Protein AF-A0A524H9X7-F1 (afdb_monomer_lite)

Foldseek 3Di:
DDDDDDDPPPPPPDPDPDPCVVVVVVVVVVVPPDDDPVVVVVVVVVVVVVVVVVCVVVVVVVVVVVVCCCVPVVD

Secondary structure (DSSP, 8-state):
-------------------HHHHHHHHHHTTS-PPPHHHHHHHHHHHHHHHHHHHHHHHHHHHHHHHHHHHHH--

Sequence (75 aa):
MSKSNNKPLANKSATAARPSFFGNIIAELKKVTWPTRDEIRRLTIMVLVVAFTVGLVLGALDYGLSFLVDTFLLD

pLDDT: mean 80.38, std 13.93, range [49.41, 98.0]

Radius of gyration: 33.9 Å; chains: 1; bounding box: 64×35×100 Å

Structure (mmCIF, N/CA/C/O backbone):
data_AF-A0A524H9X7-F1
#
_entry.id   AF-A0A524H9X7-F1
#
loop_
_atom_site.group_PDB
_atom_site.id
_atom_site.type_symbol
_atom_site.label_atom_id
_atom_site.label_alt_id
_atom_site.label_comp_id
_atom_site.label_asym_id
_atom_site.label_entity_id
_atom_site.label_seq_id
_atom_site.pdbx_PDB_ins_code
_atom_site.Cartn_x
_atom_site.Cartn_y
_atom_site.Cartn_z
_atom_site.occupancy
_atom_site.B_iso_or_equiv
_atom_site.auth_seq_id
_atom_site.auth_comp_id
_atom_site.auth_asym_id
_atom_site.auth_atom_id
_atom_site.pdbx_PDB_model_num
ATOM 1 N N . MET A 1 1 ? -33.791 16.977 71.470 1.00 49.41 1 MET A N 1
ATOM 2 C CA . MET A 1 1 ? -34.343 16.725 70.123 1.00 49.41 1 MET A CA 1
ATOM 3 C C . MET A 1 1 ? -33.422 17.384 69.093 1.00 49.41 1 MET A C 1
ATOM 5 O O . MET A 1 1 ? -33.249 18.589 69.152 1.00 49.41 1 MET A O 1
ATOM 9 N N . SER A 1 2 ? -32.770 16.560 68.265 1.00 49.66 2 SER A N 1
ATOM 10 C CA . SER A 1 2 ? -32.045 16.810 66.999 1.00 49.66 2 SER A CA 1
ATOM 11 C C . SER A 1 2 ? -31.139 18.048 66.805 1.00 49.66 2 SER A C 1
ATOM 13 O O . SER A 1 2 ? -31.603 19.159 66.574 1.00 49.66 2 SER A O 1
ATOM 15 N N . LYS A 1 3 ? -29.817 17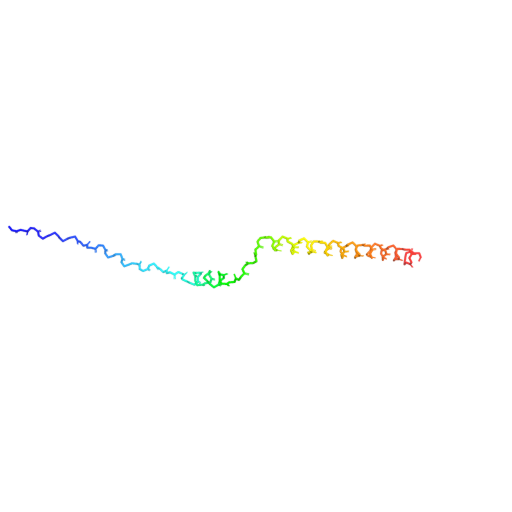.811 66.750 1.00 56.00 3 LYS A N 1
ATOM 16 C CA . LYS A 1 3 ? -28.840 18.705 66.102 1.00 56.00 3 LYS A CA 1
ATOM 17 C C . LYS A 1 3 ? -29.046 18.652 64.580 1.00 56.00 3 LYS A C 1
ATOM 19 O O . LYS A 1 3 ? -28.848 17.597 63.982 1.00 56.00 3 LYS A O 1
ATOM 24 N N . SER A 1 4 ? -29.379 19.783 63.957 1.00 64.44 4 SER A N 1
ATOM 25 C CA . SER A 1 4 ? -29.377 19.938 62.495 1.00 64.44 4 SER A CA 1
ATOM 26 C C . SER A 1 4 ? -27.944 19.850 61.964 1.00 64.44 4 SER A C 1
ATOM 28 O O . SER A 1 4 ? -27.114 20.717 62.237 1.00 64.44 4 SER A O 1
ATOM 30 N N . ASN A 1 5 ? -27.634 18.768 61.250 1.00 67.75 5 ASN A N 1
ATOM 31 C CA . ASN A 1 5 ? -26.333 18.516 60.639 1.00 67.75 5 ASN A CA 1
ATOM 32 C C . ASN A 1 5 ? -26.345 19.057 59.203 1.00 67.75 5 ASN A C 1
ATOM 34 O O . ASN A 1 5 ? -26.750 18.369 58.268 1.00 67.75 5 ASN A O 1
ATOM 38 N N . ASN A 1 6 ? -25.924 20.307 59.035 1.00 69.94 6 ASN A N 1
ATOM 39 C CA . ASN A 1 6 ? -25.850 20.946 57.726 1.00 69.94 6 ASN A CA 1
ATOM 40 C C . ASN A 1 6 ? -24.500 20.598 57.084 1.00 69.94 6 ASN A C 1
ATOM 42 O O . ASN A 1 6 ? -23.543 21.364 57.180 1.00 69.94 6 ASN A O 1
ATOM 46 N N . LYS A 1 7 ? -24.405 19.433 56.438 1.00 66.81 7 LYS A N 1
ATOM 47 C CA . LYS A 1 7 ? -23.324 19.172 55.479 1.00 66.81 7 LYS A CA 1
ATOM 48 C C . LYS A 1 7 ? -23.705 19.843 54.160 1.00 66.81 7 LYS A C 1
ATOM 50 O O . LYS A 1 7 ? -24.716 19.443 53.583 1.00 66.81 7 LYS A O 1
ATOM 55 N N . PRO A 1 8 ? -22.943 20.829 53.656 1.00 57.38 8 PRO A N 1
ATOM 56 C CA . PRO A 1 8 ? -23.153 21.299 52.299 1.00 57.38 8 PRO A CA 1
ATOM 57 C C . PRO A 1 8 ? -22.839 20.130 51.364 1.00 57.38 8 PRO A C 1
ATOM 59 O O . PRO A 1 8 ? -21.704 19.655 51.290 1.00 57.38 8 PRO A O 1
ATOM 62 N N . LEU A 1 9 ? -23.876 19.613 50.706 1.00 65.69 9 LEU A N 1
ATOM 63 C CA . LEU A 1 9 ? -23.730 18.624 49.651 1.00 65.69 9 LEU A CA 1
ATOM 64 C C . LEU A 1 9 ? -22.858 19.263 48.580 1.00 65.69 9 LEU A C 1
ATOM 66 O O . LEU A 1 9 ? -23.210 20.300 48.022 1.00 65.69 9 LEU A O 1
ATOM 70 N N . ALA A 1 10 ? -21.684 18.668 48.383 1.00 62.06 10 ALA A N 1
ATOM 71 C CA . ALA A 1 10 ? -20.680 19.102 47.439 1.00 62.06 10 ALA A CA 1
ATOM 72 C C . ALA A 1 10 ? -21.321 19.315 46.063 1.00 62.06 10 ALA A C 1
ATOM 74 O O . ALA A 1 10 ? -21.542 18.374 45.302 1.00 62.06 10 ALA A O 1
ATOM 75 N N . ASN A 1 11 ? -21.611 20.576 45.750 1.00 64.25 11 ASN A N 1
ATOM 76 C CA . ASN A 1 11 ? -21.961 21.023 44.420 1.00 64.25 11 ASN A CA 1
ATOM 77 C C . ASN A 1 11 ? -20.695 20.923 43.561 1.00 64.25 11 ASN A C 1
ATOM 79 O O . ASN A 1 11 ? -19.976 21.899 43.366 1.00 64.25 11 ASN A O 1
ATOM 83 N N . LYS A 1 12 ? -20.410 19.722 43.051 1.00 56.69 12 LYS A N 1
ATOM 84 C CA . LYS A 1 12 ? -19.539 19.557 41.887 1.00 56.69 12 LYS A CA 1
ATOM 85 C C . LYS A 1 12 ? -20.341 19.889 40.628 1.00 56.69 12 LYS A C 1
ATOM 87 O O . LYS A 1 12 ? -20.589 19.033 39.785 1.00 56.69 12 LYS A O 1
ATOM 92 N N . SER A 1 13 ? -20.729 21.154 40.502 1.00 61.28 13 SER A N 1
ATOM 93 C CA . SER A 1 13 ? -20.997 21.769 39.207 1.00 61.28 13 SER A CA 1
ATOM 94 C C . SER A 1 13 ? -19.651 22.099 38.583 1.00 61.28 13 SER A C 1
ATOM 96 O O . SER A 1 13 ? -19.078 23.168 38.738 1.00 61.28 13 SER A O 1
ATOM 98 N N . ALA A 1 14 ? -19.121 21.120 37.874 1.00 60.47 14 ALA A N 1
ATOM 99 C CA . ALA A 1 14 ? -18.225 21.386 36.773 1.00 60.47 14 ALA A CA 1
ATOM 100 C C . ALA A 1 14 ? -18.529 20.304 35.751 1.00 60.47 14 ALA A C 1
ATOM 102 O O . ALA A 1 14 ? -17.957 19.216 35.770 1.00 60.47 14 ALA A O 1
ATOM 103 N N . THR A 1 15 ? -19.537 20.591 34.929 1.00 62.03 15 THR A N 1
ATOM 104 C CA . THR A 1 15 ? -19.808 19.919 33.665 1.00 62.03 15 THR A CA 1
ATOM 105 C C . THR A 1 15 ? -18.480 19.757 32.940 1.00 62.03 15 THR A C 1
ATOM 107 O O . THR A 1 15 ? -17.958 20.710 32.368 1.00 62.03 15 THR A O 1
ATOM 110 N N . ALA A 1 16 ? -17.896 18.563 33.035 1.00 60.97 16 ALA A N 1
ATOM 111 C CA . ALA A 1 16 ? -16.698 18.218 32.298 1.00 60.97 16 ALA A CA 1
ATOM 112 C C . ALA A 1 16 ? -17.042 18.393 30.821 1.00 60.97 16 ALA A C 1
ATOM 114 O O . ALA A 1 16 ? -17.915 17.693 30.300 1.00 60.97 16 ALA A O 1
ATOM 115 N N . ALA A 1 17 ? -16.418 19.383 30.186 1.00 63.28 17 ALA A N 1
ATOM 116 C CA . ALA A 1 17 ? -16.517 19.615 28.760 1.00 63.28 17 ALA A CA 1
ATOM 117 C C . ALA A 1 17 ? -16.212 18.290 28.057 1.00 63.28 17 ALA A C 1
ATOM 119 O O . ALA A 1 17 ? -15.092 17.787 28.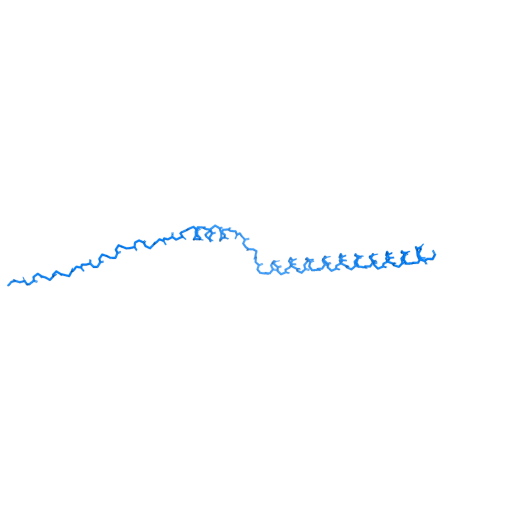107 1.00 63.28 17 ALA A O 1
ATOM 120 N N . ARG A 1 18 ? -17.244 17.670 27.483 1.00 63.84 18 ARG A N 1
ATOM 121 C CA . ARG A 1 18 ? -17.116 16.424 26.733 1.00 63.84 18 ARG A CA 1
ATOM 122 C C . ARG A 1 18 ? -16.669 16.813 25.327 1.00 63.84 18 ARG A C 1
ATOM 124 O O . ARG A 1 18 ? -17.500 17.359 24.600 1.00 63.84 18 ARG A O 1
ATOM 131 N N . PRO A 1 19 ? -15.444 16.512 24.867 1.00 62.97 19 PRO A N 1
ATOM 132 C CA . PRO A 1 19 ? -15.181 16.497 23.436 1.00 62.97 19 PRO A CA 1
ATOM 133 C C . PRO A 1 19 ? -15.868 15.254 22.837 1.00 62.97 19 PRO A C 1
ATOM 135 O O . PRO A 1 19 ? -15.228 14.278 22.461 1.00 62.97 19 PRO A O 1
ATOM 138 N N . SER A 1 20 ? -17.206 15.269 22.779 1.00 67.88 20 SER A N 1
ATOM 139 C CA . SER A 1 20 ? -18.024 14.170 22.239 1.00 67.88 20 SER A CA 1
ATOM 140 C C . SER A 1 20 ? -17.832 13.982 20.730 1.00 67.88 20 SER A C 1
ATOM 142 O O . SER A 1 20 ? -18.256 12.969 20.181 1.00 67.88 20 SER A O 1
ATOM 144 N N . PHE A 1 21 ? -17.177 14.936 20.062 1.00 70.12 21 PHE A N 1
ATOM 145 C CA . PHE A 1 21 ? -16.859 14.889 18.638 1.00 70.12 21 PHE A CA 1
ATOM 146 C C . PHE A 1 21 ? -16.018 13.660 18.274 1.00 70.12 21 PHE A C 1
ATOM 148 O O . PHE A 1 21 ? -16.383 12.920 17.366 1.00 70.12 21 PHE A O 1
ATOM 155 N N . PHE A 1 22 ? -14.957 13.368 19.034 1.00 80.06 22 PHE A N 1
ATOM 156 C CA . PHE A 1 22 ? -14.122 12.185 18.791 1.00 80.06 22 PHE A CA 1
ATOM 157 C C . PHE A 1 22 ? -14.873 10.876 19.060 1.00 80.06 22 PHE A C 1
ATOM 159 O O . PHE A 1 22 ? -14.668 9.894 18.352 1.00 80.06 22 PHE A O 1
ATOM 166 N N . GLY A 1 23 ? -15.786 10.867 20.038 1.00 81.06 23 GLY A N 1
ATOM 167 C CA . GLY A 1 23 ? -16.634 9.707 20.327 1.00 81.06 23 GLY A CA 1
ATOM 168 C C . GLY A 1 23 ? -17.587 9.370 19.178 1.00 81.06 23 GLY A C 1
ATOM 169 O O . GLY A 1 23 ? -17.729 8.200 18.827 1.00 81.06 23 GLY A O 1
ATOM 170 N N . ASN A 1 24 ? -18.176 10.393 18.552 1.00 80.88 24 ASN A N 1
ATOM 171 C CA . ASN A 1 24 ? -19.053 10.227 17.391 1.00 80.88 24 ASN A CA 1
ATOM 172 C C . ASN A 1 24 ? -18.278 9.718 16.162 1.00 80.88 24 ASN A C 1
ATOM 174 O O . ASN A 1 24 ? -18.723 8.777 15.510 1.00 80.88 24 ASN A O 1
ATOM 178 N N . ILE A 1 25 ? -17.080 10.258 15.905 1.00 85.00 25 ILE A N 1
ATOM 179 C CA . ILE A 1 25 ? -16.205 9.820 14.802 1.00 85.00 25 ILE A CA 1
ATOM 180 C C . ILE A 1 25 ? -15.775 8.358 14.989 1.00 85.00 25 ILE A C 1
ATOM 182 O O . ILE A 1 25 ? -15.869 7.566 14.056 1.00 85.00 25 ILE A O 1
ATOM 186 N N . ILE A 1 26 ? -15.363 7.959 16.201 1.00 83.44 26 ILE A N 1
ATOM 187 C CA . ILE A 1 26 ? -15.041 6.554 16.503 1.00 83.44 26 ILE A CA 1
ATOM 188 C C . ILE A 1 26 ? -16.257 5.650 16.261 1.00 83.44 26 ILE A C 1
ATOM 190 O O . ILE A 1 26 ? -16.103 4.557 15.717 1.00 83.44 26 ILE A O 1
ATOM 194 N N . ALA A 1 27 ? -17.459 6.082 16.653 1.00 83.31 27 ALA A N 1
ATOM 195 C CA . ALA A 1 27 ? -18.675 5.291 16.489 1.00 83.31 27 ALA A CA 1
ATOM 196 C C . ALA A 1 27 ? -19.050 5.085 15.011 1.00 83.31 27 ALA A C 1
ATOM 198 O O . ALA A 1 27 ? -19.521 4.006 14.650 1.00 83.31 27 ALA A O 1
ATOM 199 N N . GLU A 1 28 ? -18.809 6.078 14.151 1.00 85.50 28 GLU A N 1
ATOM 200 C CA . GLU A 1 28 ? -19.007 5.971 12.700 1.00 85.50 28 GLU A CA 1
ATOM 201 C C . GLU A 1 28 ? -17.915 5.142 12.018 1.00 85.50 28 GLU A C 1
ATOM 203 O O . GLU A 1 28 ? -18.228 4.259 11.220 1.00 85.50 28 GLU A O 1
ATOM 208 N N . LEU A 1 29 ? -16.647 5.320 12.398 1.00 84.56 29 LEU A N 1
ATOM 209 C CA . LEU A 1 29 ? -15.532 4.502 11.899 1.00 84.56 29 LEU A CA 1
ATOM 210 C C . LEU A 1 29 ? -15.666 3.022 12.271 1.00 84.56 29 LEU A C 1
ATOM 212 O O . LEU A 1 29 ? -15.142 2.153 11.577 1.00 84.56 29 LEU A O 1
ATOM 216 N N . LYS A 1 30 ? -16.389 2.714 13.350 1.00 79.62 30 LYS A N 1
AT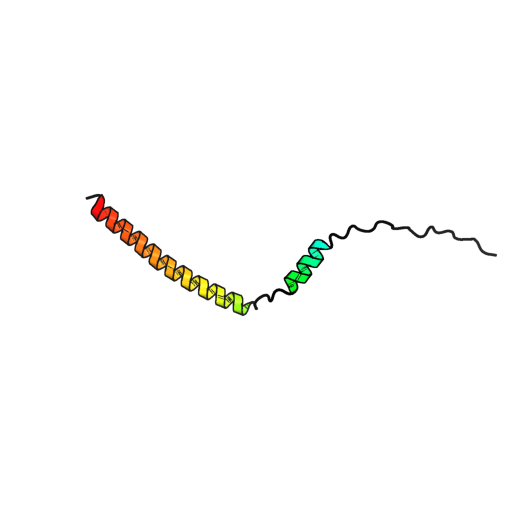OM 217 C CA . LYS A 1 30 ? -16.697 1.339 13.752 1.00 79.62 30 LYS A CA 1
ATOM 218 C C . LYS A 1 30 ? -17.775 0.683 12.876 1.00 79.62 30 LYS A C 1
ATOM 220 O O . LYS A 1 30 ? -17.887 -0.539 12.898 1.00 79.62 30 LYS A O 1
ATOM 225 N N . LYS A 1 31 ? -18.561 1.471 12.126 1.00 80.31 31 LYS A N 1
ATOM 226 C CA . LYS A 1 31 ? -19.512 0.974 11.110 1.00 80.31 31 LYS A CA 1
ATOM 227 C C . LYS A 1 31 ? -18.827 0.654 9.785 1.00 80.31 31 LYS A C 1
ATOM 229 O O . LYS A 1 31 ? -19.402 -0.063 8.972 1.00 80.31 31 LYS A O 1
ATOM 234 N N . VAL A 1 32 ? -17.622 1.181 9.562 1.00 84.00 32 VAL A N 1
ATOM 235 C CA . VAL A 1 32 ? -16.80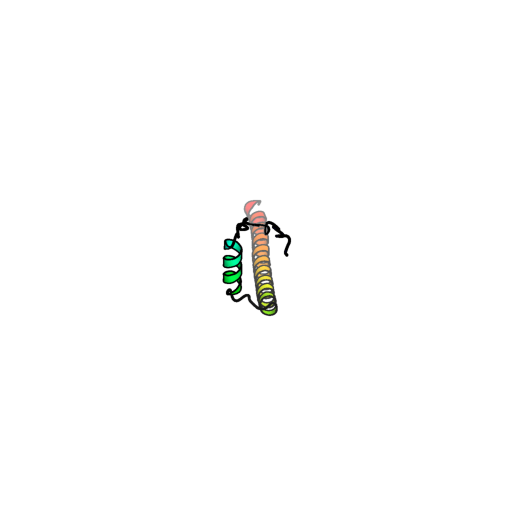9 0.800 8.410 1.00 84.00 32 VAL A CA 1
ATOM 236 C C . VAL A 1 32 ? -16.469 -0.678 8.557 1.00 84.00 32 VAL A C 1
ATOM 238 O O . VAL A 1 32 ? -15.931 -1.113 9.575 1.00 84.00 32 VAL A O 1
ATOM 241 N N . THR A 1 33 ? -16.825 -1.462 7.549 1.00 78.56 33 THR A N 1
ATOM 242 C CA . THR A 1 33 ? -16.498 -2.882 7.450 1.00 78.56 33 THR A CA 1
ATOM 243 C C . THR A 1 33 ? -14.996 -3.033 7.264 1.00 78.56 33 THR A C 1
ATOM 245 O O . THR A 1 33 ? -14.488 -3.027 6.145 1.00 78.56 33 THR A O 1
ATOM 248 N N . TRP A 1 34 ? -14.274 -3.117 8.378 1.00 81.75 34 TRP A N 1
ATOM 249 C CA . TRP A 1 34 ? -12.849 -3.397 8.358 1.00 81.75 34 TRP A CA 1
ATOM 250 C C . TRP A 1 34 ? -12.626 -4.826 7.856 1.00 81.75 34 TRP A C 1
ATOM 252 O O . TRP A 1 34 ? -13.207 -5.761 8.418 1.00 81.75 34 TRP A O 1
ATOM 262 N N . PRO A 1 35 ? -11.809 -5.005 6.807 1.00 75.50 35 PRO A N 1
ATOM 263 C CA . PRO A 1 35 ? -11.541 -6.318 6.249 1.00 75.50 35 PRO A CA 1
ATOM 264 C C . PRO A 1 35 ? -10.856 -7.214 7.283 1.00 75.50 35 PRO A C 1
ATOM 266 O O . PRO A 1 35 ? -10.062 -6.766 8.117 1.00 75.50 35 PRO A O 1
ATOM 269 N N . THR A 1 36 ? -11.158 -8.508 7.231 1.00 86.69 36 THR A N 1
ATOM 270 C CA . THR A 1 36 ? -10.520 -9.509 8.088 1.00 86.69 36 THR A CA 1
ATOM 271 C C . THR A 1 36 ? -9.012 -9.565 7.850 1.00 86.69 36 THR A C 1
ATOM 273 O O . THR A 1 36 ? -8.534 -9.391 6.729 1.00 86.69 36 THR A O 1
ATOM 276 N N . ARG A 1 37 ? -8.239 -9.853 8.907 1.00 85.50 37 ARG A N 1
ATOM 277 C CA . ARG A 1 37 ? -6.762 -9.870 8.862 1.00 85.50 37 ARG A CA 1
ATOM 278 C C . ARG A 1 37 ? -6.193 -10.773 7.761 1.00 85.50 37 ARG A C 1
ATOM 280 O O . ARG A 1 37 ? -5.139 -10.468 7.209 1.00 85.50 37 ARG A O 1
ATOM 287 N N . ASP A 1 38 ? -6.890 -11.856 7.436 1.00 87.12 38 ASP A N 1
ATOM 288 C CA . ASP A 1 38 ? -6.481 -12.783 6.379 1.00 87.12 38 ASP A CA 1
ATOM 289 C C . ASP A 1 38 ? -6.676 -12.206 4.977 1.00 87.12 38 ASP A C 1
ATOM 291 O O . ASP A 1 38 ? -5.861 -12.452 4.089 1.00 87.12 38 ASP A O 1
ATOM 295 N N . GLU A 1 39 ? -7.714 -11.398 4.778 1.00 87.62 39 GLU A N 1
ATOM 296 C CA . GLU A 1 39 ? -7.973 -10.733 3.504 1.00 87.62 39 GLU A CA 1
ATOM 297 C C . GLU A 1 39 ? -6.946 -9.635 3.248 1.00 87.62 39 GLU A C 1
ATOM 299 O O . GLU A 1 39 ? -6.339 -9.602 2.179 1.00 87.62 39 GLU A O 1
ATOM 304 N N . ILE A 1 40 ? -6.632 -8.841 4.276 1.00 91.88 40 ILE A N 1
ATOM 305 C CA . ILE A 1 40 ? -5.545 -7.855 4.221 1.00 91.88 40 ILE A CA 1
ATOM 306 C C . ILE A 1 40 ? -4.237 -8.538 3.811 1.00 91.88 40 ILE A C 1
ATOM 308 O O . ILE A 1 40 ? -3.543 -8.058 2.921 1.00 91.88 40 ILE A O 1
ATOM 312 N N . ARG A 1 41 ? -3.909 -9.692 4.407 1.00 93.56 41 ARG A N 1
ATOM 313 C CA . ARG A 1 41 ? -2.677 -10.417 4.071 1.00 93.56 41 ARG A CA 1
ATOM 314 C C . ARG A 1 41 ? -2.650 -10.856 2.607 1.00 93.56 41 ARG A C 1
ATOM 316 O O . ARG A 1 41 ? -1.631 -10.678 1.947 1.00 93.56 41 ARG A O 1
ATOM 323 N N . ARG A 1 42 ? -3.750 -11.418 2.099 1.00 92.81 42 ARG A N 1
ATOM 324 C CA . ARG A 1 42 ? -3.852 -11.866 0.699 1.00 92.81 42 ARG A CA 1
ATOM 325 C C . ARG A 1 42 ? -3.712 -10.698 -0.274 1.00 92.81 42 ARG A C 1
ATOM 327 O O . ARG A 1 42 ? -2.940 -10.801 -1.224 1.00 92.81 42 ARG A O 1
ATOM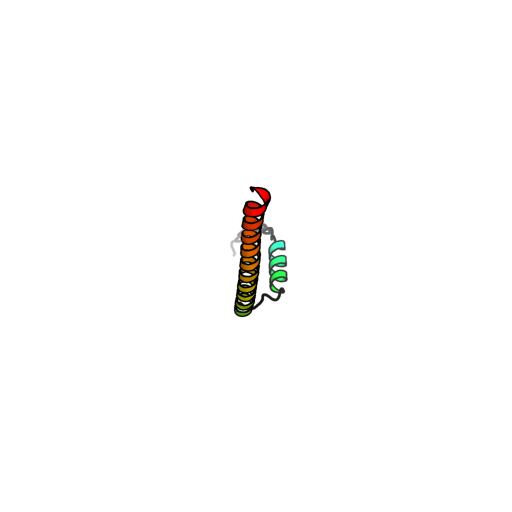 334 N N . LEU A 1 43 ? -4.397 -9.590 0.002 1.00 92.94 43 LEU A N 1
ATOM 335 C CA . LEU A 1 43 ? -4.337 -8.382 -0.818 1.00 92.94 43 LEU A CA 1
ATOM 336 C C . LEU A 1 43 ? -2.927 -7.776 -0.814 1.00 92.94 43 LEU A C 1
ATOM 338 O O . LEU A 1 43 ? -2.392 -7.476 -1.876 1.00 92.94 43 LEU A O 1
ATOM 342 N N . THR A 1 44 ? -2.273 -7.685 0.346 1.00 94.38 44 THR A N 1
ATOM 343 C CA . THR A 1 44 ? -0.895 -7.180 0.435 1.00 94.38 44 THR A CA 1
ATOM 344 C C . THR A 1 44 ? 0.097 -8.069 -0.316 1.00 94.38 44 THR A C 1
ATOM 346 O O . THR A 1 44 ? 0.972 -7.547 -1.003 1.00 94.38 44 THR A O 1
ATOM 349 N N . ILE A 1 45 ? -0.041 -9.399 -0.239 1.00 96.94 45 ILE A N 1
ATOM 350 C CA . ILE A 1 45 ? 0.804 -10.328 -1.010 1.00 96.94 45 ILE A CA 1
ATOM 351 C C . ILE A 1 45 ? 0.592 -10.121 -2.514 1.00 96.94 45 ILE A C 1
ATOM 353 O O . ILE A 1 45 ? 1.563 -10.063 -3.263 1.00 96.94 45 ILE A O 1
ATOM 357 N N . MET A 1 46 ? -0.657 -9.963 -2.956 1.00 96.81 46 MET A N 1
ATOM 358 C CA . MET A 1 46 ? -0.964 -9.700 -4.363 1.00 96.81 46 MET A CA 1
ATOM 359 C C . MET A 1 46 ? -0.314 -8.398 -4.846 1.00 96.81 46 MET A C 1
ATOM 361 O O . MET A 1 46 ? 0.334 -8.389 -5.892 1.00 96.81 46 MET A O 1
ATOM 365 N N . VAL A 1 47 ? -0.417 -7.322 -4.061 1.00 96.75 47 VAL A N 1
ATOM 366 C CA . VAL A 1 47 ? 0.233 -6.039 -4.372 1.00 96.75 47 VAL A CA 1
ATOM 367 C C . VAL A 1 47 ? 1.755 -6.188 -4.430 1.00 96.75 47 VAL A C 1
ATOM 369 O O . VAL A 1 47 ? 2.366 -5.676 -5.361 1.00 96.75 47 VAL A O 1
ATOM 372 N N . LEU A 1 48 ? 2.368 -6.926 -3.499 1.00 98.00 48 LEU A N 1
ATOM 373 C CA . LEU A 1 48 ? 3.810 -7.204 -3.499 1.00 98.00 48 LEU A CA 1
ATOM 374 C C . LEU A 1 48 ? 4.268 -7.902 -4.782 1.00 98.00 48 LEU A C 1
ATOM 376 O O . LEU A 1 48 ? 5.267 -7.498 -5.370 1.00 98.00 48 LEU A O 1
ATOM 380 N N . VAL A 1 49 ? 3.532 -8.919 -5.234 1.00 97.94 49 VAL A N 1
ATOM 381 C CA . VAL A 1 49 ? 3.860 -9.655 -6.464 1.00 97.94 49 VAL A CA 1
ATOM 382 C C . VAL A 1 49 ? 3.783 -8.740 -7.685 1.00 97.94 49 VAL A C 1
ATOM 384 O O . VAL A 1 49 ? 4.698 -8.731 -8.511 1.00 97.94 49 VAL A O 1
ATOM 387 N N . VAL A 1 50 ? 2.716 -7.945 -7.796 1.00 97.69 50 VAL A N 1
ATOM 388 C CA . VAL A 1 50 ? 2.539 -7.016 -8.921 1.00 97.69 50 VAL A CA 1
ATOM 389 C C . VAL A 1 50 ? 3.611 -5.929 -8.895 1.00 97.69 50 VAL A C 1
ATOM 391 O O . VAL A 1 50 ? 4.259 -5.700 -9.912 1.00 97.69 50 VAL A O 1
ATOM 394 N N . ALA A 1 51 ? 3.856 -5.310 -7.739 1.00 97.56 51 ALA A N 1
ATOM 395 C CA . ALA A 1 51 ? 4.878 -4.279 -7.581 1.00 97.56 51 ALA A CA 1
ATOM 396 C C . ALA A 1 51 ? 6.280 -4.808 -7.914 1.00 97.56 51 ALA A C 1
ATOM 398 O O . ALA A 1 51 ? 7.032 -4.136 -8.614 1.00 97.56 51 ALA A O 1
ATOM 399 N N . PHE A 1 52 ? 6.612 -6.026 -7.476 1.00 97.88 52 PHE A N 1
ATOM 400 C CA . PHE A 1 52 ? 7.884 -6.668 -7.804 1.00 97.88 52 PHE A CA 1
ATOM 401 C C . PHE A 1 52 ? 8.015 -6.939 -9.305 1.00 97.88 52 PHE A C 1
ATOM 403 O O . PHE A 1 52 ? 9.046 -6.642 -9.899 1.00 97.88 52 PHE A O 1
ATOM 410 N N . THR A 1 53 ? 6.955 -7.450 -9.935 1.00 98.00 53 THR A N 1
ATOM 411 C CA . THR A 1 53 ? 6.950 -7.747 -11.375 1.00 98.00 53 THR A CA 1
ATOM 412 C C . THR A 1 53 ? 7.115 -6.474 -12.199 1.00 98.00 53 THR A C 1
ATOM 414 O O . THR 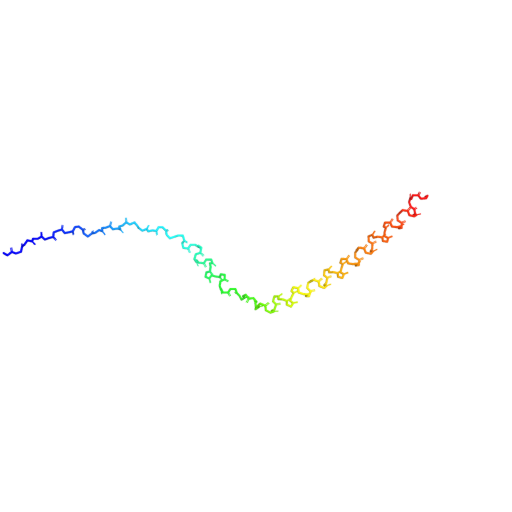A 1 53 ? 7.973 -6.412 -13.075 1.00 98.00 53 THR A O 1
ATOM 417 N N . VAL A 1 54 ? 6.331 -5.437 -11.894 1.00 97.50 54 VAL A N 1
ATOM 418 C CA . VAL A 1 54 ? 6.419 -4.138 -12.572 1.00 97.50 54 VAL A CA 1
ATOM 419 C C . VAL A 1 54 ? 7.787 -3.501 -12.335 1.00 97.50 54 VAL A C 1
ATOM 421 O O . VAL A 1 54 ? 8.396 -3.023 -13.285 1.00 97.50 54 VAL A O 1
ATOM 424 N N . GLY A 1 55 ? 8.303 -3.544 -11.105 1.00 96.88 55 GLY A N 1
ATOM 425 C CA . GLY A 1 55 ? 9.632 -3.030 -10.778 1.00 96.88 55 GLY A CA 1
ATOM 426 C C . GLY A 1 55 ? 10.753 -3.740 -11.536 1.00 96.88 55 GLY A C 1
ATOM 427 O O . GLY A 1 55 ? 11.682 -3.084 -11.992 1.00 96.88 55 GLY A O 1
ATOM 428 N N . LEU A 1 56 ? 10.650 -5.057 -11.731 1.00 97.06 56 LEU A N 1
ATOM 429 C CA . LEU A 1 56 ? 11.626 -5.824 -12.505 1.00 97.06 56 LEU A CA 1
ATOM 430 C C . LEU A 1 56 ? 11.563 -5.488 -13.999 1.00 97.06 56 LEU A C 1
ATOM 432 O O . LEU A 1 56 ? 12.604 -5.327 -14.628 1.00 97.06 56 LEU A O 1
ATOM 436 N N . VAL A 1 57 ? 10.358 -5.345 -14.557 1.00 96.44 57 VAL A N 1
ATOM 437 C CA . VAL A 1 57 ? 10.171 -4.939 -15.958 1.00 96.44 57 VAL A CA 1
ATOM 438 C C . VAL A 1 57 ? 10.707 -3.529 -16.189 1.00 96.44 57 VAL A C 1
ATOM 440 O O . VAL A 1 57 ? 11.483 -3.329 -17.117 1.00 96.44 57 VAL A O 1
ATOM 443 N N . LEU A 1 58 ? 10.335 -2.569 -15.338 1.00 96.25 58 LEU A N 1
ATOM 444 C CA . LEU A 1 58 ? 10.831 -1.197 -15.431 1.00 96.25 58 LEU A CA 1
ATOM 445 C C . LEU A 1 58 ? 12.346 -1.149 -15.245 1.00 96.25 58 LEU A C 1
ATOM 447 O O . LEU A 1 58 ? 13.029 -0.632 -16.114 1.00 96.25 58 LEU A O 1
ATOM 451 N N . GLY A 1 59 ? 12.892 -1.801 -14.217 1.00 94.19 59 GLY A N 1
ATOM 452 C CA . GLY A 1 59 ? 14.338 -1.833 -13.993 1.00 94.19 59 GLY A CA 1
ATOM 453 C C . GLY A 1 59 ? 15.122 -2.456 -15.154 1.00 94.19 59 GLY A C 1
ATOM 454 O O . GLY A 1 59 ? 16.192 -1.965 -15.508 1.00 94.19 59 GLY A O 1
ATOM 455 N N . ALA A 1 60 ? 14.586 -3.504 -15.788 1.00 94.19 60 ALA A N 1
ATOM 456 C CA . ALA A 1 60 ? 15.184 -4.081 -16.990 1.00 94.19 60 ALA A CA 1
ATOM 457 C C . ALA A 1 60 ? 15.116 -3.118 -18.186 1.00 94.19 60 ALA A C 1
ATOM 459 O O . ALA A 1 60 ? 16.087 -3.004 -18.935 1.00 94.19 60 ALA A O 1
ATOM 460 N N . LEU A 1 61 ? 13.992 -2.413 -18.354 1.00 94.50 61 LEU A N 1
ATOM 461 C CA . LEU A 1 61 ? 13.835 -1.389 -19.385 1.00 94.50 61 LEU A CA 1
ATOM 462 C C . LEU A 1 61 ? 14.799 -0.221 -19.160 1.00 94.50 61 LEU A C 1
ATOM 464 O O . LEU A 1 61 ? 15.508 0.133 -20.092 1.00 94.50 61 LEU A O 1
ATOM 468 N N . ASP A 1 62 ? 14.889 0.320 -17.947 1.00 91.31 62 ASP A N 1
ATOM 469 C CA . ASP A 1 62 ? 15.786 1.425 -17.587 1.00 91.31 62 ASP A CA 1
ATOM 470 C C . ASP A 1 62 ? 17.263 1.062 -17.827 1.00 91.31 62 ASP A C 1
ATOM 472 O O . ASP A 1 62 ? 18.036 1.868 -18.356 1.00 91.31 62 ASP A O 1
ATOM 476 N N . TYR A 1 63 ? 17.658 -0.178 -17.511 1.00 89.38 63 TYR A N 1
ATOM 477 C CA . TYR A 1 63 ? 19.004 -0.683 -17.793 1.00 89.38 63 TYR A CA 1
ATOM 478 C C . TYR A 1 63 ? 19.256 -0.850 -19.297 1.00 89.38 63 TYR A C 1
ATOM 480 O O . TYR A 1 63 ? 20.294 -0.424 -19.804 1.00 89.38 63 TYR A O 1
ATOM 488 N N . GLY A 1 64 ? 18.293 -1.421 -20.027 1.00 87.06 64 GLY A N 1
ATOM 489 C CA . GLY A 1 64 ? 18.378 -1.573 -21.480 1.00 87.06 64 GLY A CA 1
ATOM 490 C C . GLY A 1 64 ? 18.453 -0.231 -22.207 1.00 87.06 64 GLY A C 1
ATOM 491 O O . GLY A 1 64 ? 19.223 -0.087 -23.153 1.00 87.06 64 GLY A O 1
ATOM 492 N N . LEU A 1 65 ? 17.707 0.768 -21.735 1.00 87.12 65 LEU A N 1
ATOM 493 C CA . LEU A 1 65 ? 17.705 2.121 -22.288 1.00 87.12 65 LEU A CA 1
ATOM 494 C C . LEU A 1 65 ? 19.034 2.826 -22.015 1.00 87.12 65 LEU A C 1
ATOM 496 O O . LEU A 1 65 ? 19.588 3.438 -22.922 1.00 87.12 65 LEU A O 1
ATOM 500 N N . SER A 1 66 ? 19.579 2.673 -20.804 1.00 84.31 66 SER A N 1
ATOM 501 C CA . SER A 1 66 ? 20.904 3.196 -20.450 1.00 84.31 66 SER A CA 1
ATOM 502 C C . SER A 1 66 ? 21.991 2.604 -21.346 1.00 84.31 66 SER A C 1
ATOM 504 O O . SER A 1 66 ? 22.782 3.351 -21.906 1.00 84.31 66 SER A O 1
ATOM 506 N N . PHE A 1 67 ? 21.979 1.284 -21.561 1.00 80.81 67 PHE A N 1
ATOM 507 C CA . PHE A 1 67 ? 22.920 0.614 -22.464 1.00 80.81 67 PHE A CA 1
ATOM 508 C C . PHE A 1 67 ? 22.794 1.103 -23.915 1.00 80.81 67 PHE A C 1
ATOM 510 O O . PHE A 1 67 ? 23.803 1.329 -24.583 1.00 80.81 67 PHE A O 1
ATOM 517 N N . LEU A 1 68 ? 21.563 1.288 -24.403 1.00 82.12 68 LEU A N 1
ATOM 518 C CA . LEU A 1 68 ? 21.308 1.755 -25.765 1.00 82.12 68 LEU A CA 1
ATOM 519 C C . LEU A 1 68 ? 21.753 3.209 -25.966 1.00 82.12 68 LEU A C 1
ATOM 521 O O . LEU A 1 68 ? 22.315 3.532 -27.006 1.00 82.12 68 LEU A O 1
ATOM 525 N N . VAL A 1 69 ? 21.519 4.075 -24.977 1.00 86.38 69 VAL A N 1
ATOM 526 C CA . VAL A 1 69 ? 21.964 5.476 -25.001 1.00 86.38 69 VAL A CA 1
ATOM 527 C C . VAL A 1 69 ? 23.485 5.561 -24.930 1.00 86.38 69 VAL A C 1
ATOM 529 O O . VAL A 1 69 ? 24.071 6.293 -25.716 1.00 86.38 69 VAL A O 1
ATOM 532 N N . ASP A 1 70 ? 24.128 4.798 -24.048 1.00 81.88 70 ASP A N 1
ATOM 533 C CA . ASP A 1 70 ? 25.590 4.799 -23.910 1.00 81.88 70 ASP A CA 1
ATOM 534 C C . ASP A 1 70 ? 26.264 4.319 -25.205 1.00 81.88 70 ASP A C 1
ATOM 536 O O . ASP A 1 70 ? 27.168 4.966 -25.719 1.00 81.88 70 ASP A O 1
ATOM 540 N N . THR A 1 71 ? 25.742 3.243 -25.802 1.00 79.31 71 THR A N 1
ATOM 541 C CA . THR A 1 71 ? 26.292 2.654 -27.036 1.00 79.31 71 THR A CA 1
ATOM 542 C C . THR A 1 71 ? 25.998 3.487 -28.289 1.00 79.31 71 THR A C 1
ATOM 544 O O . THR A 1 71 ? 26.761 3.439 -29.241 1.00 79.31 71 THR A O 1
ATOM 547 N N . PHE A 1 72 ? 24.871 4.204 -28.353 1.00 77.56 72 PHE A N 1
ATOM 548 C CA . PHE A 1 72 ? 24.448 4.899 -29.581 1.00 77.56 72 PHE A CA 1
ATOM 549 C C . PHE A 1 72 ? 24.702 6.414 -29.556 1.00 77.56 72 PHE A C 1
ATOM 551 O O . PHE A 1 72 ? 24.692 7.042 -30.611 1.00 77.56 72 PHE A O 1
ATOM 558 N N . LEU A 1 73 ? 24.857 7.020 -28.372 1.00 74.25 73 LEU A N 1
ATOM 559 C CA . LEU A 1 73 ? 24.956 8.476 -28.189 1.00 74.25 73 LEU A CA 1
ATOM 560 C C . LEU A 1 73 ? 26.356 8.926 -27.730 1.00 74.25 73 LEU A C 1
ATOM 562 O O . LEU A 1 73 ? 26.678 10.100 -27.903 1.00 74.25 73 LEU A O 1
ATOM 566 N N . LEU A 1 74 ? 27.174 8.032 -27.152 1.00 67.94 74 LEU A N 1
ATOM 567 C CA . LEU A 1 74 ? 28.572 8.318 -26.781 1.00 67.94 74 LEU A CA 1
ATOM 568 C C . LEU A 1 74 ? 29.625 7.723 -27.738 1.00 67.94 74 LEU A C 1
ATOM 570 O O . LEU A 1 74 ? 30.814 7.948 -27.504 1.00 67.94 74 LEU A O 1
ATOM 574 N N . ASP A 1 75 ? 29.200 7.033 -28.801 1.00 55.56 75 ASP A N 1
ATOM 575 C CA . ASP A 1 75 ? 30.013 6.751 -30.001 1.00 55.56 75 ASP A CA 1
ATOM 576 C C . ASP A 1 75 ? 29.864 7.868 -31.054 1.00 55.56 75 ASP A C 1
ATOM 578 O O . ASP A 1 75 ? 28.739 8.404 -31.213 1.00 55.56 75 ASP A O 1
#